Protein AF-A0AAE1JJN3-F1 (afdb_monomer)

InterPro domains:
  IPR023213 Chloramphenicol acetyltransferase-like domain superfamily [G3DSA:3.30.559.10] (1-101)
  IPR050317 Plant and Fungal Acyltransferase [PTHR31642] (1-99)

Mean predicted aligned error: 3.16 Å

Structure (mmCIF, N/CA/C/O backbone):
data_AF-A0AAE1JJN3-F1
#
_entry.id   AF-A0AAE1JJN3-F1
#
loop_
_atom_site.group_PDB
_atom_site.id
_atom_site.type_symbol
_atom_site.label_atom_id
_atom_site.label_alt_id
_atom_site.label_comp_id
_atom_site.label_asym_id
_atom_site.label_entity_id
_atom_site.label_seq_id
_atom_site.pdbx_PDB_ins_code
_atom_site.Cartn_x
_atom_site.Cartn_y
_atom_site.Cartn_z
_atom_site.occupancy
_atom_site.B_iso_or_equiv
_atom_site.auth_seq_id
_atom_site.auth_comp_id
_atom_site.auth_asym_id
_atom_site.auth_atom_id
_atom_site.pdbx_PDB_model_num
ATOM 1 N N . MET A 1 1 ? 5.453 14.047 9.059 1.00 87.19 1 MET A N 1
ATOM 2 C CA . MET A 1 1 ? 5.747 13.493 10.394 1.00 87.19 1 MET A CA 1
ATOM 3 C C . MET A 1 1 ? 7.184 13.828 10.701 1.00 87.19 1 MET A C 1
ATOM 5 O O . MET A 1 1 ? 8.033 13.583 9.850 1.00 87.19 1 MET A O 1
ATOM 9 N N . ASP A 1 2 ? 7.430 14.426 11.851 1.00 97.50 2 ASP A N 1
ATOM 10 C CA . ASP A 1 2 ? 8.769 14.719 12.353 1.00 97.50 2 ASP A CA 1
ATOM 11 C C . ASP A 1 2 ? 9.156 13.715 13.450 1.00 97.50 2 ASP A C 1
ATOM 13 O O . ASP A 1 2 ? 8.385 12.824 13.813 1.00 97.50 2 ASP A O 1
ATOM 17 N N . ASN A 1 3 ? 10.384 13.827 13.954 1.00 98.25 3 ASN A N 1
ATOM 18 C CA . ASN A 1 3 ? 10.888 12.936 14.996 1.00 98.25 3 ASN A CA 1
ATOM 19 C C . ASN A 1 3 ? 10.109 13.072 16.317 1.00 98.25 3 ASN A C 1
ATOM 21 O O . ASN A 1 3 ? 9.945 12.074 17.014 1.00 98.25 3 ASN A O 1
ATOM 25 N N . GLU A 1 4 ? 9.626 14.267 16.665 1.00 98.56 4 GLU A N 1
ATOM 26 C CA . GLU A 1 4 ? 8.870 14.487 17.905 1.00 98.56 4 GLU A CA 1
ATOM 27 C C . GLU A 1 4 ? 7.524 13.763 17.869 1.00 98.56 4 GLU A C 1
ATOM 29 O O . GLU A 1 4 ? 7.208 13.002 18.785 1.00 98.56 4 GLU A O 1
ATOM 34 N N . TYR A 1 5 ? 6.780 13.901 16.770 1.00 98.44 5 TYR A N 1
ATOM 35 C CA . TYR A 1 5 ? 5.515 13.203 16.572 1.00 98.44 5 TYR A CA 1
ATOM 36 C C . TYR A 1 5 ? 5.693 11.682 16.593 1.00 98.44 5 TYR A C 1
ATOM 38 O O . TYR A 1 5 ? 4.902 10.972 17.211 1.00 98.44 5 TYR A O 1
ATOM 46 N N . LEU A 1 6 ? 6.748 11.167 15.951 1.00 98.56 6 LEU A N 1
ATOM 47 C CA . LEU A 1 6 ? 7.030 9.730 15.947 1.00 98.56 6 LEU A CA 1
ATOM 48 C C . LEU A 1 6 ? 7.359 9.205 17.350 1.00 98.56 6 LEU A C 1
ATOM 50 O O . LEU A 1 6 ? 6.884 8.132 17.713 1.00 98.56 6 LEU A O 1
ATOM 54 N N . ARG A 1 7 ? 8.120 9.957 18.154 1.00 98.44 7 ARG A N 1
ATOM 55 C CA . ARG A 1 7 ? 8.417 9.584 19.548 1.00 98.44 7 ARG A CA 1
ATOM 56 C C . ARG A 1 7 ? 7.170 9.624 20.421 1.00 98.44 7 ARG A C 1
ATOM 58 O O . ARG A 1 7 ? 6.903 8.653 21.116 1.00 98.44 7 ARG A O 1
ATOM 65 N N . SER A 1 8 ? 6.355 10.668 20.291 1.00 98.44 8 SER A N 1
ATOM 66 C CA . SER A 1 8 ? 5.075 10.755 20.999 1.00 98.44 8 SER A CA 1
ATOM 67 C C . SER A 1 8 ? 4.122 9.614 20.624 1.00 98.44 8 SER A C 1
ATOM 69 O O . SER A 1 8 ? 3.420 9.097 21.490 1.00 98.44 8 SER A O 1
ATOM 71 N N . ALA A 1 9 ? 4.117 9.170 19.363 1.00 98.25 9 ALA A N 1
ATOM 72 C CA . ALA A 1 9 ? 3.330 8.013 18.945 1.00 98.25 9 ALA A CA 1
ATOM 73 C C . ALA A 1 9 ? 3.815 6.707 19.600 1.00 98.25 9 ALA A C 1
ATOM 75 O O . ALA A 1 9 ? 2.984 5.875 19.956 1.00 98.25 9 ALA A O 1
ATOM 76 N N . LEU A 1 10 ? 5.130 6.533 19.788 1.00 98.38 10 LEU A N 1
ATOM 77 C CA . LEU A 1 10 ? 5.679 5.397 20.538 1.00 98.38 10 LEU A CA 1
ATOM 78 C C . LEU A 1 10 ? 5.254 5.450 22.008 1.00 98.38 10 LEU A C 1
ATOM 80 O O . LEU A 1 10 ? 4.737 4.457 22.514 1.00 98.38 10 LEU A O 1
ATOM 84 N N . ASP A 1 11 ? 5.382 6.613 22.653 1.00 98.56 11 ASP A N 1
ATOM 85 C CA . ASP A 1 11 ? 4.949 6.807 24.043 1.00 98.56 11 ASP A CA 1
ATOM 86 C C . ASP A 1 11 ? 3.446 6.526 24.201 1.00 98.56 11 ASP A C 1
ATOM 88 O O . ASP A 1 11 ? 3.019 5.876 25.153 1.00 98.56 11 ASP A O 1
ATOM 92 N N . TYR A 1 12 ? 2.628 6.962 23.237 1.00 98.31 12 TYR A N 1
ATOM 93 C CA . TYR A 1 12 ? 1.197 6.670 23.225 1.00 98.31 12 TYR A CA 1
ATOM 94 C C . TYR A 1 12 ? 0.917 5.168 23.145 1.00 98.31 12 TYR A C 1
ATOM 96 O O . TYR A 1 12 ? 0.048 4.694 23.876 1.00 98.31 12 TYR A O 1
ATOM 104 N N . LEU A 1 13 ? 1.623 4.432 22.275 1.00 98.25 13 LEU A N 1
ATOM 105 C CA . LEU A 1 13 ? 1.453 2.984 22.121 1.00 98.25 13 LEU A CA 1
ATOM 106 C C . LEU A 1 13 ? 1.855 2.221 23.393 1.00 98.25 13 LEU A C 1
ATOM 108 O O . LEU A 1 13 ? 1.145 1.294 23.771 1.00 98.25 13 LEU A O 1
ATOM 112 N N . GLU A 1 14 ? 2.924 2.638 24.077 1.00 98.25 14 GLU A N 1
ATOM 113 C CA . GLU A 1 14 ? 3.393 2.021 25.331 1.00 98.25 14 GLU A CA 1
ATOM 114 C C . GLU A 1 14 ? 2.341 2.090 26.454 1.00 98.25 14 GLU A C 1
ATOM 116 O O . GLU A 1 14 ? 2.257 1.206 27.302 1.00 98.25 14 GLU A O 1
ATOM 121 N N . LEU A 1 15 ? 1.492 3.123 26.443 1.00 98.19 15 LEU A N 1
ATOM 122 C CA . LEU A 1 15 ? 0.434 3.317 27.440 1.00 98.19 15 LEU A CA 1
ATOM 123 C C . LEU A 1 15 ? -0.847 2.512 27.159 1.00 98.19 15 LEU A C 1
ATOM 125 O O 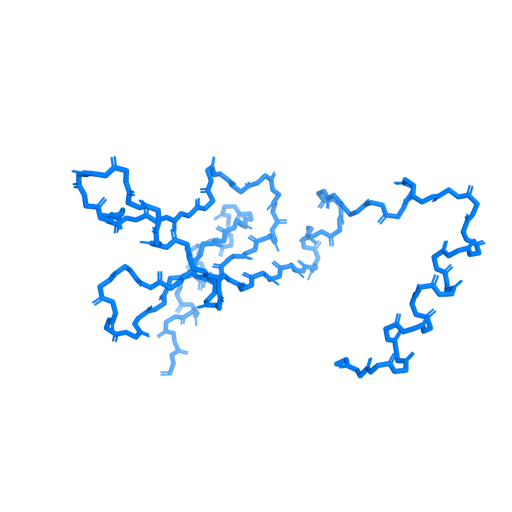. LEU A 1 15 ? -1.786 2.565 27.959 1.00 98.19 15 LEU A O 1
ATOM 129 N N . GLN A 1 16 ? -0.937 1.801 26.032 1.00 98.19 16 GLN A N 1
ATOM 130 C CA . GLN A 1 16 ? -2.166 1.104 25.644 1.00 98.19 16 GLN A CA 1
ATOM 131 C C . GLN A 1 16 ? -2.288 -0.247 26.362 1.00 98.19 16 GLN A C 1
ATOM 133 O O . GLN A 1 16 ? -1.340 -1.029 26.363 1.00 98.19 16 GLN A O 1
ATOM 138 N N . PRO A 1 17 ? -3.467 -0.583 26.920 1.00 97.50 17 PRO A N 1
ATOM 139 C CA . PRO A 1 17 ? -3.655 -1.839 27.647 1.00 97.50 17 PRO A CA 1
ATOM 140 C C . PRO A 1 17 ? -3.628 -3.077 26.733 1.00 97.50 17 PRO A C 1
ATOM 142 O O . PRO A 1 17 ? -3.328 -4.173 27.201 1.00 97.50 17 PRO A O 1
ATOM 145 N N . ASP A 1 18 ? -3.944 -2.915 25.442 1.00 97.38 18 ASP A N 1
ATOM 146 C CA . ASP A 1 18 ? -3.860 -3.965 24.424 1.00 97.38 18 ASP A CA 1
ATOM 147 C C . ASP A 1 18 ? -3.531 -3.372 23.044 1.00 97.38 18 ASP A C 1
ATOM 149 O O . ASP A 1 18 ? -4.353 -2.705 22.414 1.00 97.38 18 ASP A O 1
ATOM 153 N N . LEU A 1 19 ? -2.333 -3.66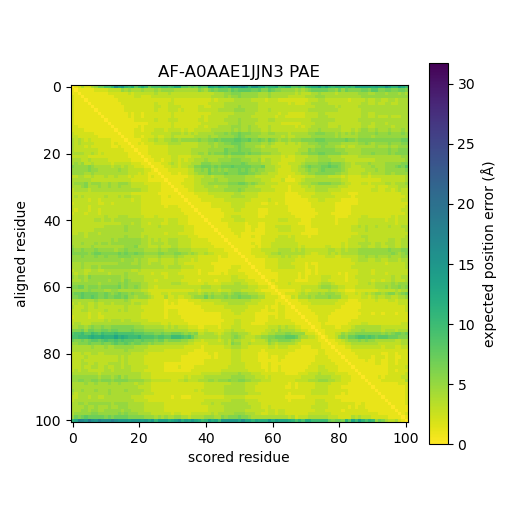7 22.536 1.00 96.88 19 LEU A N 1
ATOM 154 C CA . LEU A 1 19 ? -1.899 -3.240 21.204 1.00 96.88 19 LEU A CA 1
ATOM 155 C C . LEU A 1 19 ? -2.670 -3.932 20.070 1.00 96.88 19 LEU A C 1
ATOM 157 O O . LEU A 1 19 ? -2.779 -3.375 18.975 1.00 96.88 19 LEU A O 1
ATOM 161 N N . LYS A 1 20 ? -3.222 -5.132 20.296 1.00 96.12 20 LYS A N 1
ATOM 162 C CA . LYS A 1 20 ? -3.957 -5.868 19.253 1.00 96.12 20 LYS A CA 1
ATOM 163 C C . LYS A 1 20 ? -5.271 -5.183 18.899 1.00 96.12 20 LYS A C 1
ATOM 165 O O . LYS A 1 20 ? -5.674 -5.226 17.739 1.00 96.12 20 LYS A O 1
ATOM 170 N N . ALA A 1 21 ? -5.895 -4.503 19.859 1.00 94.69 21 ALA A N 1
ATOM 171 C CA . ALA A 1 21 ? -7.101 -3.711 19.634 1.00 94.69 21 ALA A CA 1
ATOM 172 C C . ALA A 1 21 ? -6.888 -2.538 18.652 1.00 94.69 21 ALA A C 1
ATOM 174 O O . ALA A 1 21 ? -7.852 -2.047 18.070 1.00 94.69 21 ALA A O 1
ATOM 175 N N . LEU A 1 22 ? -5.639 -2.109 18.431 1.00 95.50 22 LEU A N 1
ATOM 176 C CA . LEU A 1 22 ? -5.285 -1.009 17.522 1.00 95.50 22 LEU A CA 1
ATOM 177 C C . LEU A 1 22 ? -4.975 -1.477 16.095 1.00 95.50 22 LEU A C 1
ATOM 179 O O . LEU A 1 22 ? -4.723 -0.650 15.211 1.00 95.50 22 LEU A O 1
ATOM 183 N N . VAL A 1 23 ? -4.965 -2.793 15.853 1.00 94.81 23 VAL A N 1
ATOM 184 C CA . VAL A 1 23 ? -4.684 -3.352 14.530 1.00 94.81 23 VAL A CA 1
ATOM 185 C C . VAL A 1 23 ? -5.771 -2.917 13.556 1.00 94.81 23 VAL A C 1
ATOM 187 O O . VAL A 1 23 ? -6.956 -3.211 13.711 1.00 94.81 23 VAL A O 1
ATOM 190 N N . ARG A 1 24 ? -5.338 -2.230 12.501 1.00 93.31 24 ARG A N 1
ATOM 191 C CA . ARG A 1 24 ? -6.215 -1.788 11.421 1.00 93.31 24 ARG A CA 1
ATOM 192 C C . ARG A 1 24 ? -6.581 -2.971 10.535 1.00 93.31 24 ARG A C 1
ATOM 194 O O . ARG A 1 24 ? -5.726 -3.772 10.163 1.00 93.31 24 ARG A O 1
ATOM 201 N N . GLY A 1 25 ? -7.852 -3.053 10.165 1.00 92.94 25 GLY A N 1
ATOM 202 C CA . GLY A 1 25 ? -8.378 -4.105 9.297 1.00 92.94 25 GLY A CA 1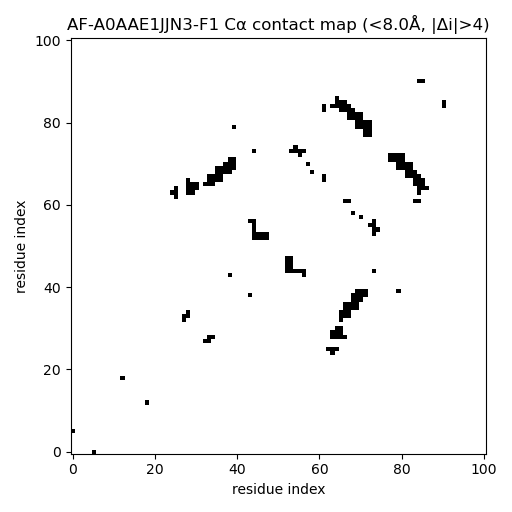
ATOM 203 C C . GLY A 1 25 ? -9.378 -3.547 8.296 1.00 92.94 25 GLY A C 1
ATOM 204 O O . GLY A 1 25 ? -9.414 -2.343 8.049 1.00 92.94 25 GLY A O 1
ATOM 205 N N . ALA A 1 26 ? -10.241 -4.412 7.761 1.00 91.06 26 ALA A N 1
ATOM 206 C CA . ALA A 1 26 ? -11.259 -4.017 6.785 1.00 91.06 26 ALA A CA 1
ATOM 207 C C . ALA A 1 26 ? -12.087 -2.798 7.232 1.00 91.06 26 ALA A C 1
ATOM 209 O O . ALA A 1 26 ? -12.365 -1.906 6.442 1.00 91.06 26 ALA A O 1
ATOM 210 N N . HIS A 1 27 ? -12.460 -2.742 8.513 1.00 93.56 27 HIS A N 1
ATOM 211 C CA . HIS A 1 27 ? -13.278 -1.667 9.077 1.00 93.56 27 HIS A CA 1
ATOM 212 C C . HIS A 1 27 ? -12.595 -0.290 9.047 1.00 93.56 27 HIS A C 1
ATOM 214 O O . HIS A 1 27 ? -13.281 0.724 9.077 1.00 93.56 27 HIS A O 1
ATOM 220 N N . THR A 1 28 ? -11.261 -0.238 8.993 1.00 96.62 28 THR A N 1
ATOM 221 C CA . THR A 1 28 ? -10.515 1.024 9.010 1.00 96.62 28 THR A CA 1
ATOM 222 C C . THR A 1 28 ? -10.533 1.721 7.653 1.00 96.62 28 THR A C 1
ATOM 224 O O . THR A 1 28 ? -10.540 2.947 7.603 1.00 96.62 28 THR A O 1
ATOM 227 N N . PHE A 1 29 ? -10.531 0.947 6.566 1.00 96.25 29 PHE A N 1
ATOM 228 C CA . PHE A 1 29 ? -10.333 1.456 5.206 1.00 96.25 29 PHE A CA 1
ATOM 229 C C . PHE A 1 29 ? -11.607 1.492 4.368 1.00 96.25 29 PHE A C 1
ATOM 231 O O . PHE A 1 29 ? -11.599 2.095 3.307 1.00 96.25 29 PHE A O 1
ATOM 238 N N . LYS A 1 30 ? -12.702 0.877 4.824 1.00 94.06 30 LYS A N 1
ATOM 239 C CA . LYS A 1 30 ? -13.997 0.986 4.142 1.00 94.06 30 LYS A CA 1
ATOM 240 C C . LYS A 1 30 ? -14.442 2.443 4.015 1.00 94.06 30 LYS A C 1
ATOM 242 O O . LYS A 1 30 ? -14.139 3.272 4.877 1.00 94.06 30 LYS A O 1
ATOM 247 N N . CYS A 1 31 ? -15.229 2.709 2.972 1.00 95.00 31 CYS A N 1
ATOM 248 C CA . CYS A 1 31 ? -15.865 4.002 2.738 1.00 95.00 31 CYS A CA 1
ATOM 249 C C . CYS A 1 31 ? -16.500 4.555 4.036 1.00 95.00 31 CYS A C 1
ATOM 251 O O . CYS A 1 31 ? -17.210 3.813 4.724 1.00 95.00 31 CYS A O 1
ATOM 253 N N . PRO A 1 32 ? -16.250 5.830 4.395 1.00 96.44 32 PRO A N 1
ATOM 254 C CA . PRO A 1 32 ? -15.615 6.877 3.581 1.00 96.44 32 PRO A CA 1
ATOM 255 C C . PRO A 1 32 ? -14.085 6.985 3.719 1.00 96.44 32 PRO A C 1
ATOM 257 O O . PRO A 1 32 ? -13.494 7.907 3.162 1.00 96.44 32 PRO A O 1
ATOM 260 N N . ASN A 1 33 ? -13.436 6.088 4.465 1.00 97.94 33 ASN A N 1
ATOM 261 C CA . ASN A 1 33 ? -11.991 6.143 4.690 1.00 97.94 33 ASN A CA 1
ATOM 262 C C . ASN A 1 33 ? -11.203 5.550 3.507 1.00 97.94 33 ASN A C 1
ATOM 264 O O . ASN A 1 33 ? -11.758 4.853 2.662 1.00 97.94 33 ASN A O 1
ATOM 268 N N . LEU A 1 34 ? -9.894 5.828 3.455 1.00 97.31 34 LEU A N 1
ATOM 269 C CA . LEU A 1 34 ? -8.969 5.277 2.460 1.00 97.31 34 LEU A CA 1
ATOM 270 C C . LEU A 1 34 ? -7.570 5.098 3.072 1.00 97.31 34 LEU A C 1
ATOM 272 O O . LEU A 1 34 ? -7.139 5.897 3.905 1.00 97.31 34 LEU A O 1
ATOM 276 N N . GLY A 1 35 ? -6.844 4.065 2.648 1.00 97.12 35 GLY A N 1
ATOM 277 C CA . GLY A 1 35 ? -5.439 3.842 2.980 1.00 97.12 35 GLY A CA 1
ATOM 278 C C . GLY A 1 35 ? -4.581 3.779 1.721 1.00 97.12 35 GLY A C 1
ATOM 279 O O . GLY A 1 35 ? -4.852 2.979 0.832 1.00 97.12 35 GLY A O 1
ATOM 280 N N . ILE A 1 36 ? -3.524 4.591 1.666 1.00 98.00 36 ILE A N 1
ATOM 281 C CA . ILE A 1 36 ? -2.587 4.639 0.537 1.00 98.00 36 ILE A CA 1
ATOM 282 C C . ILE A 1 36 ? -1.199 4.241 1.028 1.00 98.00 36 ILE A C 1
ATOM 284 O O . ILE A 1 36 ? -0.675 4.839 1.969 1.00 98.00 36 ILE A O 1
ATOM 288 N N . THR A 1 37 ? -0.585 3.260 0.369 1.00 97.69 37 THR A N 1
ATOM 289 C CA . THR A 1 37 ? 0.806 2.862 0.622 1.00 97.69 37 THR A CA 1
ATOM 290 C C . THR A 1 37 ? 1.641 3.043 -0.640 1.00 97.69 37 THR A C 1
ATOM 292 O O . THR A 1 37 ? 1.289 2.554 -1.708 1.00 97.69 37 THR A O 1
ATOM 295 N N . SER A 1 38 ? 2.770 3.742 -0.536 1.00 98.00 38 SER A N 1
ATOM 296 C CA . SER A 1 38 ? 3.687 3.923 -1.665 1.00 98.00 38 SER A CA 1
ATOM 297 C C . SER A 1 38 ? 4.837 2.924 -1.597 1.00 98.00 38 SER A C 1
ATOM 299 O O . SER A 1 38 ? 5.551 2.866 -0.595 1.00 98.00 38 SER A O 1
ATOM 301 N N . TRP A 1 39 ? 5.035 2.165 -2.674 1.00 98.25 39 TRP A N 1
ATOM 302 C CA . TRP A 1 39 ? 6.189 1.281 -2.873 1.00 98.25 39 TRP A CA 1
ATOM 303 C C . TRP A 1 39 ? 7.251 1.904 -3.784 1.00 98.25 39 TRP A C 1
ATOM 305 O O . TRP A 1 39 ? 8.255 1.269 -4.079 1.00 98.25 39 TRP A O 1
ATOM 315 N N . VAL A 1 40 ? 7.076 3.164 -4.194 1.00 97.88 40 VAL A N 1
ATOM 316 C CA . VAL A 1 40 ? 7.956 3.858 -5.156 1.00 97.88 40 VAL A CA 1
ATOM 317 C C . VAL A 1 40 ? 9.416 3.904 -4.705 1.00 97.88 40 VAL A C 1
ATOM 319 O O . VAL A 1 40 ? 10.318 3.851 -5.530 1.00 97.88 40 VAL A O 1
ATOM 322 N N . ARG A 1 41 ? 9.657 3.990 -3.392 1.00 96.94 41 ARG A N 1
ATOM 323 C CA . ARG A 1 41 ? 11.011 4.033 -2.811 1.00 96.94 41 ARG A CA 1
ATOM 324 C C . ARG A 1 41 ? 11.516 2.676 -2.320 1.00 96.94 41 ARG A C 1
ATOM 326 O O . ARG A 1 41 ? 12.585 2.617 -1.721 1.00 96.94 41 ARG A O 1
ATOM 333 N N . LEU A 1 42 ? 10.750 1.608 -2.527 1.00 97.69 42 LEU A N 1
ATOM 334 C CA . LEU A 1 42 ? 11.177 0.256 -2.195 1.00 97.69 42 LEU A CA 1
ATOM 335 C C . LEU A 1 42 ? 11.880 -0.366 -3.414 1.00 97.69 42 LEU A C 1
ATOM 337 O O . LEU A 1 42 ? 11.393 -0.202 -4.534 1.00 97.69 42 LEU A O 1
ATOM 341 N N . PRO A 1 43 ? 12.979 -1.117 -3.224 1.00 96.56 43 PRO A N 1
ATOM 342 C CA . PRO A 1 43 ? 13.711 -1.786 -4.304 1.00 96.56 43 PRO A CA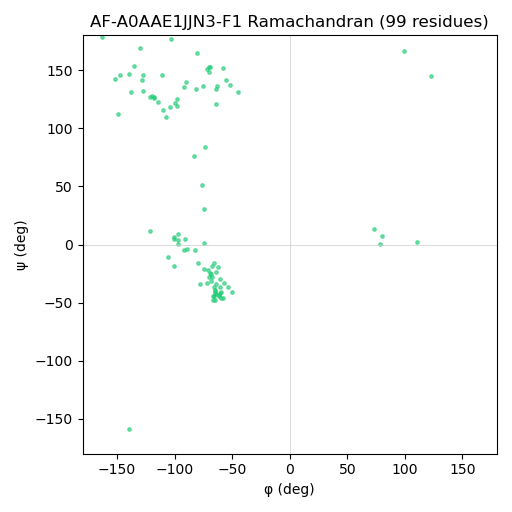 1
ATOM 343 C C . PRO A 1 43 ? 12.981 -3.052 -4.796 1.00 96.56 43 PRO A C 1
ATOM 345 O O . PRO A 1 43 ? 13.540 -4.145 -4.847 1.00 96.56 43 PRO A O 1
ATOM 348 N N . ILE A 1 44 ? 11.692 -2.937 -5.130 1.00 97.50 44 ILE A N 1
ATOM 349 C CA . ILE A 1 44 ? 10.821 -4.094 -5.395 1.00 97.50 44 ILE A CA 1
ATOM 350 C C . ILE A 1 44 ? 11.194 -4.875 -6.664 1.00 97.50 44 ILE A C 1
ATOM 352 O O . ILE A 1 44 ? 10.799 -6.027 -6.809 1.00 97.50 44 ILE A O 1
ATOM 356 N N . HIS A 1 45 ? 11.967 -4.265 -7.565 1.00 97.81 45 HIS A N 1
ATOM 357 C CA . HIS A 1 45 ? 12.439 -4.887 -8.804 1.00 97.81 45 HIS A CA 1
ATOM 358 C C . HIS A 1 45 ? 13.891 -5.383 -8.726 1.00 97.81 45 HIS A C 1
ATOM 360 O O . HIS A 1 45 ? 14.444 -5.793 -9.743 1.00 97.81 45 HIS A O 1
ATOM 366 N N . ASP A 1 46 ? 14.538 -5.348 -7.559 1.00 97.38 46 ASP A N 1
ATOM 367 C CA . ASP A 1 46 ? 15.962 -5.711 -7.432 1.00 97.38 46 ASP A CA 1
ATOM 368 C C . ASP A 1 46 ? 16.185 -7.207 -7.164 1.00 97.38 46 ASP A C 1
ATOM 370 O O . ASP A 1 46 ? 17.321 -7.673 -7.128 1.00 97.38 46 ASP A O 1
ATOM 374 N N . ALA A 1 47 ? 15.107 -7.978 -7.004 1.00 97.88 47 ALA A N 1
ATOM 375 C CA . ALA A 1 47 ? 15.166 -9.417 -6.783 1.00 97.88 47 ALA A CA 1
ATOM 376 C C . ALA A 1 47 ? 15.538 -10.178 -8.072 1.00 97.88 47 ALA A C 1
ATOM 378 O O . ALA A 1 47 ? 14.666 -10.666 -8.787 1.00 97.88 47 ALA A O 1
ATOM 379 N N . ASP A 1 48 ? 16.836 -10.284 -8.357 1.00 98.00 48 ASP A N 1
ATOM 380 C CA . ASP A 1 48 ? 17.388 -11.123 -9.425 1.00 98.00 48 ASP A CA 1
ATOM 381 C C . ASP A 1 48 ? 18.014 -12.395 -8.834 1.00 98.00 48 ASP A C 1
ATOM 383 O O . ASP A 1 48 ? 18.961 -12.342 -8.050 1.00 98.00 48 ASP A O 1
ATOM 387 N N . PHE A 1 49 ? 17.473 -13.550 -9.218 1.00 98.00 49 PHE A N 1
ATOM 388 C CA . PHE A 1 49 ? 17.931 -14.867 -8.760 1.00 98.00 49 PHE A CA 1
ATOM 389 C C . PHE A 1 49 ? 18.897 -15.554 -9.746 1.00 98.00 49 PHE A C 1
ATOM 391 O O . PHE A 1 49 ? 19.211 -16.729 -9.569 1.00 98.00 49 PHE A O 1
ATOM 398 N N . GLY A 1 50 ? 19.359 -14.846 -10.783 1.00 98.38 50 GLY A N 1
ATOM 399 C CA . GLY A 1 50 ? 20.229 -15.366 -11.847 1.00 98.38 50 GLY A CA 1
ATOM 400 C C . GLY A 1 50 ? 19.551 -15.483 -13.217 1.00 98.38 50 GLY A C 1
ATOM 401 O O . GLY A 1 50 ? 20.185 -15.935 -14.169 1.00 98.38 50 GLY A O 1
ATOM 402 N N . TRP A 1 51 ? 18.285 -15.068 -13.330 1.00 98.06 51 TRP A N 1
ATOM 403 C CA . TRP A 1 51 ? 17.497 -15.102 -14.574 1.00 98.06 51 TRP A CA 1
ATOM 404 C C . TRP A 1 51 ? 16.985 -13.720 -15.001 1.00 98.06 51 TRP A C 1
ATOM 406 O O . TRP A 1 51 ? 16.155 -13.624 -15.905 1.00 98.06 51 TRP A O 1
ATOM 416 N N . GLY A 1 52 ? 17.489 -12.657 -14.374 1.00 97.31 52 GLY A N 1
ATOM 417 C CA . GLY A 1 52 ? 17.061 -11.289 -14.616 1.00 97.31 52 GLY A CA 1
ATOM 418 C C . GLY A 1 52 ? 16.065 -10.788 -13.572 1.00 97.31 52 GLY A C 1
ATOM 419 O O . GLY A 1 52 ? 15.497 -11.538 -12.775 1.00 97.31 52 GLY A O 1
ATOM 420 N N . ARG A 1 53 ? 15.859 -9.472 -13.594 1.00 97.44 53 ARG A N 1
ATOM 421 C CA . ARG A 1 53 ? 14.931 -8.754 -12.713 1.00 97.44 53 ARG A CA 1
ATOM 422 C C . ARG A 1 53 ? 13.469 -9.062 -13.069 1.00 97.44 53 ARG A C 1
ATOM 424 O O . ARG A 1 53 ? 13.167 -9.325 -14.236 1.00 97.44 53 ARG A O 1
ATOM 431 N N . PRO A 1 54 ? 12.535 -8.979 -12.106 1.00 97.31 54 PRO A N 1
ATOM 432 C CA . PRO A 1 54 ? 11.119 -9.176 -12.378 1.00 97.31 54 PRO A CA 1
ATOM 433 C C . PRO A 1 54 ? 10.580 -8.111 -13.340 1.00 97.31 54 PRO A C 1
ATOM 435 O O . PRO A 1 54 ? 10.811 -6.915 -13.165 1.00 97.31 54 PRO A O 1
ATOM 438 N N . ILE A 1 55 ? 9.782 -8.549 -14.316 1.00 96.88 55 ILE A N 1
ATOM 439 C CA . ILE A 1 55 ? 9.060 -7.649 -15.230 1.00 96.88 55 ILE A CA 1
ATOM 440 C C . ILE A 1 55 ? 7.909 -6.905 -14.534 1.00 96.88 55 ILE A C 1
ATOM 442 O O . ILE A 1 55 ? 7.487 -5.851 -15.003 1.00 96.88 55 ILE A O 1
ATOM 446 N N . PHE A 1 56 ? 7.411 -7.440 -13.415 1.00 96.75 56 PHE A N 1
ATOM 447 C CA . PHE A 1 56 ? 6.368 -6.848 -12.583 1.00 96.75 56 PHE A CA 1
ATOM 448 C C . PHE A 1 56 ? 6.528 -7.301 -11.128 1.00 96.75 56 PHE A C 1
ATOM 450 O O . PHE A 1 56 ? 6.822 -8.469 -10.866 1.00 96.75 56 PHE A O 1
ATOM 457 N N . MET A 1 57 ? 6.271 -6.392 -10.189 1.00 97.69 57 MET A N 1
ATOM 458 C CA . MET A 1 57 ? 6.110 -6.684 -8.767 1.00 97.69 57 MET A CA 1
ATOM 459 C C . MET A 1 57 ? 4.931 -5.864 -8.234 1.00 97.69 57 MET A C 1
ATOM 461 O O . MET A 1 57 ? 4.832 -4.665 -8.486 1.00 97.69 57 MET A O 1
ATOM 465 N N . GLY A 1 58 ? 4.020 -6.510 -7.507 1.00 96.94 58 GLY A N 1
ATOM 466 C CA . GLY A 1 58 ? 2.822 -5.871 -6.976 1.00 96.94 58 GLY A CA 1
ATOM 467 C C . GLY A 1 58 ? 2.162 -6.688 -5.863 1.00 96.94 58 GLY A C 1
ATOM 468 O O . GLY A 1 58 ? 2.637 -7.775 -5.523 1.00 96.94 58 GLY A O 1
ATOM 469 N N . PRO A 1 59 ? 1.068 -6.181 -5.270 1.00 96.75 59 PRO A N 1
ATOM 470 C CA . PRO A 1 59 ? 0.314 -6.920 -4.265 1.00 96.75 59 PRO A CA 1
ATOM 471 C C . PRO A 1 59 ? -0.301 -8.190 -4.874 1.00 96.75 59 PRO A C 1
ATOM 473 O O . PRO A 1 59 ? -0.940 -8.133 -5.922 1.00 96.75 59 PRO A O 1
ATOM 476 N N . GLY A 1 60 ? -0.184 -9.330 -4.187 1.00 96.38 60 GLY A N 1
ATOM 477 C CA . GLY A 1 60 ? -0.788 -10.618 -4.580 1.00 96.38 60 GLY A CA 1
ATOM 478 C C . GLY A 1 60 ? -2.307 -10.705 -4.360 1.00 96.38 60 GLY A C 1
ATOM 479 O O . GLY A 1 60 ? -2.824 -11.774 -4.048 1.00 96.38 60 GLY A O 1
ATOM 480 N N . GLY A 1 61 ? -3.006 -9.573 -4.455 1.00 95.69 61 GLY A N 1
ATOM 481 C CA . GLY A 1 61 ? -4.400 -9.377 -4.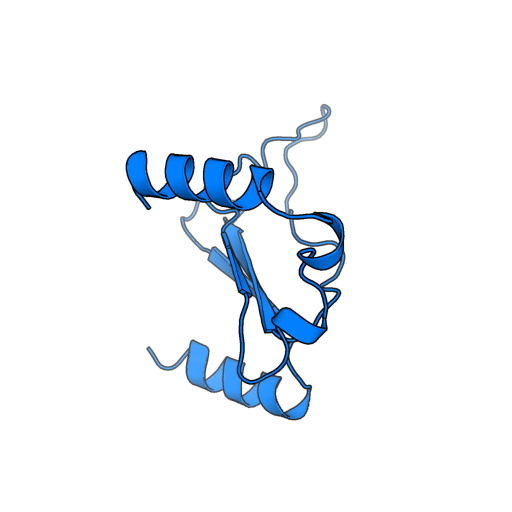055 1.00 95.69 61 GLY A CA 1
ATOM 482 C C . GLY A 1 61 ? -4.546 -8.256 -3.020 1.00 95.69 61 GLY A C 1
ATOM 483 O O . GLY A 1 61 ? -3.680 -8.061 -2.168 1.00 95.69 61 GLY A O 1
ATOM 484 N N . ILE A 1 62 ? -5.649 -7.505 -3.092 1.00 95.81 62 ILE A N 1
ATOM 485 C CA . ILE A 1 62 ? -5.966 -6.430 -2.141 1.00 95.81 62 ILE A CA 1
ATOM 486 C C . ILE A 1 62 ? -7.114 -6.903 -1.247 1.00 95.81 62 ILE A C 1
ATOM 488 O O . ILE A 1 62 ? -8.246 -7.045 -1.701 1.00 95.81 62 ILE A O 1
ATOM 492 N N . ALA A 1 63 ? -6.807 -7.166 0.025 1.00 92.75 63 ALA A N 1
ATOM 493 C CA . ALA A 1 63 ? -7.723 -7.837 0.950 1.00 92.75 63 ALA A CA 1
ATOM 494 C C . ALA A 1 63 ? -8.943 -6.995 1.361 1.00 92.75 63 ALA A C 1
ATOM 496 O O . ALA A 1 63 ? -9.984 -7.553 1.704 1.00 92.75 63 ALA A O 1
ATOM 497 N N . TYR A 1 64 ? -8.819 -5.665 1.361 1.00 93.81 64 TYR A N 1
ATOM 498 C CA . TYR A 1 64 ? -9.845 -4.762 1.876 1.00 93.81 64 TYR A CA 1
ATOM 499 C C . TYR A 1 64 ? -10.194 -3.680 0.860 1.00 93.81 64 TYR A C 1
ATOM 501 O O . TYR A 1 64 ? -9.316 -3.136 0.192 1.00 93.81 64 TYR A O 1
ATOM 509 N N . GLU A 1 65 ? -11.481 -3.344 0.797 1.00 96.94 65 GLU A N 1
ATOM 510 C CA . GLU A 1 65 ? -11.949 -2.115 0.161 1.00 96.94 65 GLU A CA 1
ATOM 511 C C . GLU A 1 65 ? -11.239 -0.898 0.777 1.00 96.94 65 GLU A C 1
ATOM 513 O O . GLU A 1 65 ? -11.008 -0.850 1.987 1.00 96.94 65 GL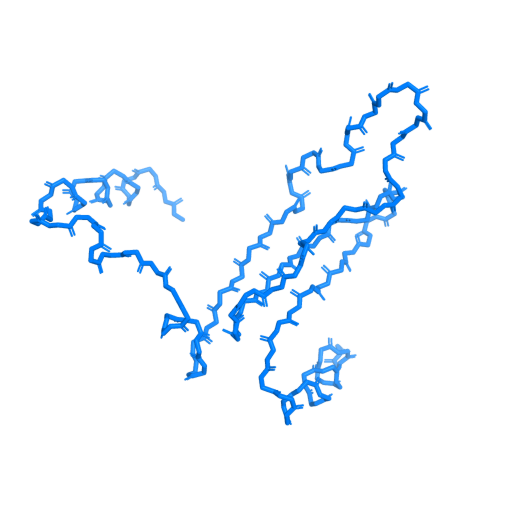U A O 1
ATOM 518 N N . GLY A 1 66 ? -10.904 0.071 -0.070 1.00 97.38 66 GLY A N 1
ATOM 519 C CA . GLY A 1 66 ? -10.294 1.343 0.287 1.00 97.38 66 GLY A CA 1
ATOM 520 C C . GLY A 1 66 ? -8.788 1.286 0.532 1.00 97.38 66 GLY A C 1
ATOM 521 O O . GLY A 1 66 ? -8.199 2.285 0.937 1.00 97.38 66 GLY A O 1
ATOM 522 N N . LEU A 1 67 ? -8.135 0.150 0.270 1.00 97.50 67 LEU A N 1
ATOM 523 C CA . LEU A 1 67 ? -6.676 0.074 0.211 1.00 97.50 67 LEU A CA 1
ATOM 524 C C . LEU A 1 67 ? -6.161 0.301 -1.210 1.00 97.50 67 LEU A C 1
ATOM 526 O O . LEU A 1 67 ? -6.667 -0.293 -2.168 1.00 97.50 67 LEU A O 1
ATOM 530 N N . SER A 1 68 ? -5.113 1.116 -1.326 1.00 98.00 68 SER A N 1
ATOM 531 C CA . SER A 1 68 ? -4.400 1.355 -2.575 1.00 98.00 68 SER A CA 1
ATOM 532 C C . SER A 1 68 ? -2.878 1.327 -2.424 1.00 98.00 68 SER A C 1
ATOM 534 O O . SER A 1 68 ? -2.310 1.611 -1.362 1.00 98.00 68 SER A O 1
ATOM 536 N N . PHE A 1 69 ? -2.219 0.988 -3.529 1.00 98.50 69 PHE A N 1
ATOM 537 C CA . PHE A 1 69 ? -0.773 0.899 -3.661 1.00 98.50 69 PHE A CA 1
ATOM 538 C C . PHE A 1 69 ? -0.300 1.720 -4.854 1.00 98.50 69 PHE A C 1
ATOM 540 O O . PHE A 1 69 ? -0.837 1.577 -5.953 1.00 98.50 69 PHE A O 1
ATOM 547 N N . ILE A 1 70 ? 0.731 2.539 -4.642 1.00 98.50 70 ILE A N 1
ATOM 548 C CA . ILE A 1 70 ? 1.465 3.214 -5.720 1.00 98.50 70 ILE A CA 1
ATOM 549 C C . ILE A 1 70 ? 2.719 2.393 -6.013 1.00 98.50 70 ILE A C 1
ATOM 551 O O . ILE A 1 70 ? 3.562 2.218 -5.127 1.00 98.50 70 ILE A O 1
ATOM 555 N N . ILE A 1 71 ? 2.833 1.899 -7.241 1.00 98.38 71 ILE A N 1
ATOM 556 C CA . ILE A 1 71 ? 3.831 0.909 -7.653 1.00 98.38 71 ILE A CA 1
ATOM 557 C C . ILE A 1 71 ? 4.730 1.534 -8.734 1.00 98.38 71 ILE A C 1
ATOM 559 O O . ILE A 1 71 ? 4.195 2.047 -9.719 1.00 98.38 71 ILE A O 1
ATOM 563 N N . PRO A 1 72 ? 6.067 1.532 -8.567 1.00 97.81 72 PRO A N 1
ATOM 564 C CA . PRO A 1 72 ? 6.986 2.003 -9.599 1.00 97.81 72 PRO A CA 1
ATOM 565 C C . PRO A 1 72 ? 7.010 1.050 -10.797 1.00 97.81 72 PRO A C 1
ATOM 567 O O . PRO A 1 72 ? 6.786 -0.145 -10.638 1.00 97.81 72 PRO A O 1
ATOM 570 N N . SER A 1 73 ? 7.322 1.555 -11.987 1.00 96.81 73 SER A N 1
ATOM 571 C CA . SER A 1 73 ? 7.583 0.703 -13.149 1.00 96.81 73 SER A CA 1
ATOM 572 C C . SER A 1 73 ? 8.896 -0.078 -13.024 1.00 96.81 73 SER A C 1
ATOM 574 O O . SER A 1 73 ? 9.872 0.401 -12.441 1.00 96.81 73 SER A O 1
ATOM 576 N N . SER A 1 74 ? 8.936 -1.275 -13.613 1.00 95.38 74 SER A N 1
ATOM 577 C CA . SER A 1 74 ? 10.149 -2.093 -13.740 1.00 95.38 74 SER A CA 1
ATOM 578 C C . SER A 1 74 ? 11.116 -1.568 -14.813 1.00 95.38 74 SER A C 1
ATOM 580 O O . SER A 1 74 ? 12.311 -1.859 -14.749 1.00 95.38 74 SER A O 1
ATOM 582 N N . SER A 1 75 ? 10.631 -0.768 -15.771 1.00 93.38 75 SER A N 1
ATOM 583 C CA . SER A 1 75 ? 11.411 -0.257 -16.912 1.00 93.38 75 SER A CA 1
ATOM 584 C C . SER A 1 75 ? 12.298 0.949 -16.577 1.00 93.38 75 SER A C 1
ATOM 586 O O . SER A 1 75 ? 13.187 1.287 -17.356 1.00 93.38 75 SER A O 1
ATOM 588 N N . GLY A 1 76 ? 12.068 1.615 -15.440 1.00 86.81 76 GLY A N 1
ATOM 589 C CA . GLY A 1 76 ? 12.774 2.849 -15.079 1.00 86.81 76 GLY A CA 1
ATOM 590 C C . GLY A 1 76 ? 12.345 4.088 -15.877 1.00 86.81 76 GLY A C 1
ATOM 591 O O . GLY A 1 76 ? 13.017 5.111 -15.804 1.00 86.81 76 GLY A O 1
ATOM 592 N N . ASP A 1 77 ? 11.225 4.031 -16.602 1.00 95.31 77 ASP A N 1
ATOM 593 C CA . ASP A 1 77 ? 10.672 5.147 -17.393 1.00 95.31 77 ASP A CA 1
ATOM 594 C C . ASP A 1 77 ? 9.998 6.257 -16.561 1.00 95.31 77 ASP A C 1
ATOM 596 O O . ASP A 1 77 ? 9.476 7.226 -17.109 1.00 95.31 77 ASP A O 1
ATOM 600 N N . GLY A 1 78 ? 9.999 6.124 -15.233 1.00 94.88 78 GLY A N 1
ATOM 601 C CA . GLY A 1 78 ? 9.348 7.054 -14.311 1.00 94.88 78 GLY A CA 1
ATOM 602 C C . GLY A 1 78 ? 7.831 6.881 -14.202 1.00 94.88 78 GLY A C 1
ATOM 603 O O . GLY A 1 78 ? 7.204 7.604 -13.425 1.00 94.88 78 GLY A O 1
ATOM 604 N N . SER A 1 79 ? 7.230 5.928 -14.921 1.00 97.06 79 SER A N 1
ATOM 605 C CA . SER A 1 79 ? 5.8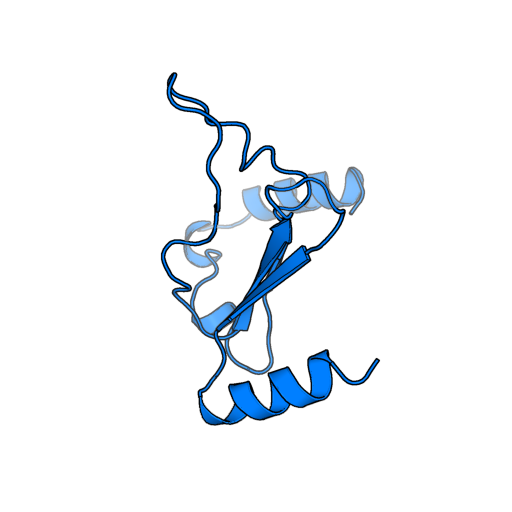02 5.644 -14.802 1.00 97.06 79 SER A CA 1
ATOM 606 C C . SER A 1 79 ? 5.467 4.958 -13.476 1.00 97.06 79 SER A C 1
ATOM 608 O O . SER A 1 79 ? 6.279 4.251 -12.867 1.00 97.06 79 SER A O 1
ATOM 610 N N . LEU A 1 80 ? 4.237 5.201 -13.023 1.00 97.56 80 LEU A N 1
ATOM 611 C CA . LEU A 1 80 ? 3.673 4.653 -11.799 1.00 97.56 80 LEU A CA 1
ATOM 612 C C . LEU A 1 80 ? 2.335 3.990 -12.114 1.00 97.56 80 LEU A C 1
ATOM 614 O O . LEU A 1 80 ? 1.568 4.472 -12.946 1.00 97.56 80 LEU A O 1
ATOM 618 N N . SER A 1 81 ? 2.036 2.911 -11.402 1.00 97.81 81 SER A N 1
ATOM 619 C CA . SER A 1 81 ? 0.727 2.258 -11.419 1.00 97.81 81 SER A CA 1
ATOM 620 C C . SER A 1 81 ? 0.020 2.445 -10.081 1.00 97.81 81 SER A C 1
ATOM 622 O O . SER A 1 81 ? 0.662 2.433 -9.028 1.00 97.81 81 SER A O 1
ATOM 624 N N . VAL A 1 82 ? -1.307 2.575 -10.116 1.00 98.25 82 VAL A N 1
ATOM 625 C CA . VAL A 1 82 ? -2.158 2.558 -8.921 1.00 98.25 82 VAL A CA 1
ATOM 626 C C . VAL A 1 82 ? -2.975 1.273 -8.916 1.00 98.25 82 VAL A C 1
ATOM 628 O O . VAL A 1 82 ? -3.820 1.064 -9.782 1.00 98.25 82 VAL A O 1
ATOM 631 N N . ALA A 1 83 ? -2.733 0.419 -7.924 1.00 98.25 83 ALA A N 1
ATOM 632 C CA . ALA A 1 83 ? -3.574 -0.741 -7.646 1.00 98.25 83 ALA A CA 1
ATOM 633 C C . ALA A 1 83 ? -4.506 -0.398 -6.480 1.00 98.25 83 ALA A C 1
ATOM 635 O O . ALA A 1 83 ? -4.026 -0.048 -5.405 1.00 98.25 83 ALA A O 1
ATOM 636 N N . ILE A 1 84 ? -5.822 -0.477 -6.675 1.00 98.38 84 ILE A N 1
ATOM 637 C CA . ILE A 1 84 ? -6.826 -0.093 -5.673 1.00 98.38 84 ILE A CA 1
ATOM 638 C C . ILE A 1 84 ? -7.988 -1.088 -5.656 1.00 98.38 84 ILE A C 1
ATOM 640 O O . ILE A 1 84 ? -8.350 -1.644 -6.691 1.00 98.38 84 ILE A O 1
ATOM 644 N N . SER A 1 85 ? -8.574 -1.304 -4.478 1.00 98.12 85 SER A N 1
ATOM 645 C CA . SER A 1 85 ? -9.823 -2.053 -4.312 1.00 98.12 85 SER A CA 1
ATOM 646 C C . SER A 1 85 ? -10.919 -1.120 -3.811 1.00 98.12 85 SER A C 1
ATOM 648 O O . SER A 1 85 ? -10.758 -0.506 -2.760 1.00 98.12 85 SER A O 1
ATOM 650 N N . LEU A 1 86 ? -12.031 -1.010 -4.539 1.00 98.25 86 LEU A N 1
ATOM 651 C CA . LEU A 1 86 ? -13.228 -0.266 -4.129 1.00 98.25 86 LEU A CA 1
ATOM 652 C C . LEU A 1 86 ? -14.467 -1.143 -4.311 1.00 98.25 86 LEU A C 1
ATOM 654 O O . LEU A 1 86 ? -14.424 -2.180 -4.976 1.00 98.25 86 LEU A O 1
ATOM 658 N N . HIS A 1 87 ? -15.601 -0.685 -3.777 1.00 97.12 87 HIS A N 1
ATOM 659 C CA . HIS A 1 87 ? -16.892 -1.260 -4.131 1.00 97.12 87 HIS A CA 1
ATOM 660 C C . HIS A 1 87 ? -17.060 -1.285 -5.670 1.00 97.12 87 HIS A C 1
ATOM 662 O O . HIS A 1 87 ? -16.740 -0.285 -6.322 1.00 97.12 87 HIS A O 1
ATOM 668 N N . PRO A 1 88 ? -17.586 -2.370 -6.277 1.00 96.81 88 PRO A N 1
ATOM 669 C CA . PRO A 1 88 ? -17.683 -2.494 -7.736 1.00 96.81 88 PRO A CA 1
ATOM 670 C C . PRO A 1 88 ? -18.389 -1.315 -8.417 1.00 96.81 88 PRO A C 1
ATOM 672 O O . PRO A 1 88 ? -17.960 -0.866 -9.477 1.00 96.81 88 PRO A O 1
ATOM 675 N N . GLY A 1 89 ? -19.419 -0.757 -7.769 1.00 97.75 89 GLY A N 1
ATOM 676 C CA . GLY A 1 89 ? -20.141 0.423 -8.261 1.00 97.75 89 GLY A CA 1
ATOM 677 C C . GLY A 1 89 ? -19.313 1.715 -8.311 1.00 97.75 89 GLY A C 1
ATOM 678 O O . GLY A 1 89 ? -19.712 2.657 -8.985 1.00 97.75 89 GLY A O 1
ATOM 679 N N . HIS A 1 90 ? -18.165 1.771 -7.631 1.00 98.31 90 HIS A N 1
ATOM 680 C CA . HIS A 1 90 ? -17.282 2.941 -7.606 1.00 98.31 90 HIS A CA 1
ATOM 681 C C . HIS A 1 90 ? -16.087 2.802 -8.554 1.00 98.31 90 HIS A C 1
ATOM 683 O O . HIS A 1 90 ? -15.482 3.812 -8.900 1.00 98.31 90 HIS A O 1
ATOM 689 N N . MET A 1 91 ? -15.735 1.587 -8.998 1.00 98.19 91 MET A N 1
ATOM 690 C CA . MET A 1 91 ? -14.487 1.390 -9.743 1.00 98.19 91 MET A CA 1
ATOM 691 C C . MET A 1 91 ? -14.464 2.101 -11.093 1.00 98.19 91 MET A C 1
ATOM 693 O O . MET A 1 91 ? -13.454 2.709 -11.443 1.00 98.19 91 MET A O 1
ATOM 697 N N . LYS A 1 92 ? -15.570 2.059 -11.844 1.00 98.44 92 LYS A N 1
ATOM 698 C CA . LYS A 1 92 ? -15.629 2.733 -13.145 1.00 98.44 92 LYS A CA 1
ATOM 699 C C . LYS A 1 92 ? -15.540 4.253 -12.990 1.00 98.44 92 LYS A C 1
ATOM 701 O O . LYS A 1 92 ? -14.744 4.886 -13.670 1.00 98.44 92 LYS A O 1
ATOM 706 N N . VAL A 1 93 ? -16.278 4.803 -12.025 1.00 98.44 93 VAL A N 1
ATOM 707 C CA . VAL A 1 93 ? -16.256 6.238 -11.708 1.00 98.44 93 VAL A CA 1
ATOM 708 C C . VAL A 1 93 ? -14.864 6.679 -11.256 1.00 98.44 93 VAL A C 1
ATOM 710 O O . VAL A 1 93 ? -14.373 7.703 -11.713 1.00 98.44 93 VAL A O 1
ATOM 713 N N . PHE A 1 94 ? -14.200 5.889 -10.406 1.00 98.31 94 PHE A N 1
ATOM 714 C CA . PHE A 1 94 ? -12.824 6.159 -9.999 1.00 98.31 94 PHE A CA 1
ATOM 715 C C . PHE A 1 94 ? -11.882 6.212 -11.202 1.00 98.31 94 PHE A C 1
ATOM 717 O O . PHE A 1 94 ? -11.095 7.142 -11.295 1.00 98.31 94 PHE A O 1
ATOM 724 N N . GLN A 1 95 ? -11.970 5.252 -12.127 1.00 98.12 95 GLN A N 1
ATOM 725 C CA . GLN A 1 95 ? -11.131 5.246 -13.325 1.00 98.12 95 GLN A CA 1
ATOM 726 C C . GLN A 1 95 ? -11.348 6.505 -14.173 1.00 98.12 95 GLN A C 1
ATOM 728 O O . GLN A 1 95 ? -10.373 7.118 -14.595 1.00 98.12 95 GLN A O 1
ATOM 733 N N . ASP A 1 96 ? -12.606 6.883 -14.406 1.00 98.19 96 ASP A N 1
ATOM 734 C CA . ASP A 1 96 ? -12.940 8.039 -15.240 1.00 98.19 96 ASP A CA 1
ATOM 735 C C . ASP A 1 96 ? -12.425 9.346 -14.606 1.00 98.19 96 ASP A C 1
ATOM 737 O O . ASP A 1 96 ? -11.811 10.151 -15.297 1.00 98.19 96 ASP A O 1
ATOM 741 N N . LEU A 1 97 ? -12.576 9.509 -13.285 1.00 98.19 97 LEU A N 1
ATOM 742 C CA . LEU A 1 97 ? -12.057 10.669 -12.545 1.00 98.19 97 LEU A CA 1
ATOM 743 C C . LEU A 1 97 ? -10.529 10.666 -12.397 1.00 98.19 97 LEU A C 1
ATOM 745 O O . LEU A 1 97 ? -9.915 11.724 -12.353 1.00 98.19 97 LEU A O 1
ATOM 749 N N . PHE A 1 98 ? -9.895 9.496 -12.288 1.00 97.50 98 PHE A N 1
ATOM 750 C CA . PHE A 1 98 ? -8.446 9.395 -12.080 1.00 97.50 98 PHE A CA 1
ATOM 751 C C . PHE A 1 98 ? -7.643 9.883 -13.293 1.00 97.50 98 PHE A C 1
ATOM 753 O O . PHE A 1 98 ? -6.515 10.345 -13.135 1.00 97.50 98 PHE A O 1
ATOM 760 N N . TYR A 1 99 ? -8.220 9.777 -14.493 1.00 96.88 99 TYR A N 1
ATOM 761 C CA . TYR A 1 99 ? -7.611 10.252 -15.737 1.00 96.88 99 TYR A CA 1
ATOM 762 C C . TYR A 1 99 ? -8.097 11.641 -16.176 1.00 96.88 99 TYR A C 1
ATOM 764 O O . TYR A 1 99 ? -7.634 12.132 -17.204 1.00 96.88 99 TYR A O 1
ATOM 772 N N . ASP A 1 100 ? -8.992 12.273 -15.415 1.00 97.38 100 ASP A N 1
ATOM 773 C CA . ASP A 1 100 ? -9.433 13.654 -15.633 1.00 97.38 100 ASP A CA 1
ATOM 774 C C . ASP A 1 100 ? -8.419 14.626 -15.001 1.00 97.38 100 ASP A C 1
ATOM 776 O O . ASP A 1 100 ? -8.607 15.118 -13.886 1.00 97.38 100 AS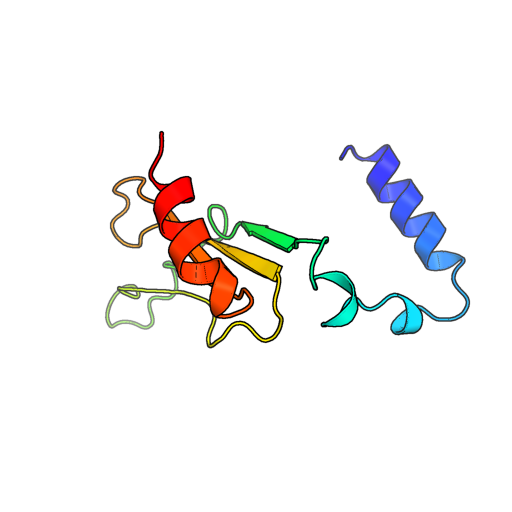P A O 1
ATOM 780 N N . ILE A 1 101 ? -7.275 14.795 -15.679 1.00 85.12 101 ILE A N 1
ATOM 781 C C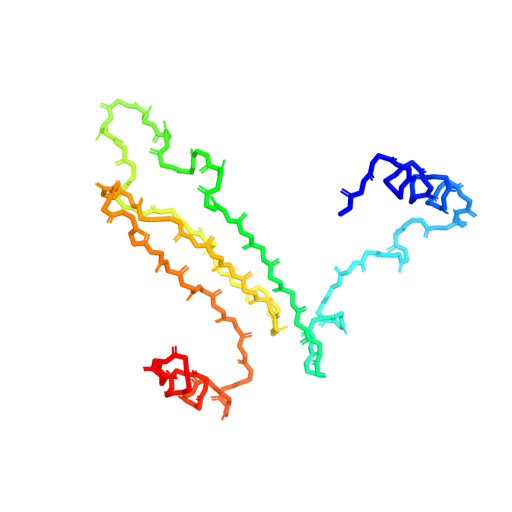A . ILE A 1 101 ? -6.133 15.630 -15.258 1.00 85.12 101 ILE A CA 1
ATOM 782 C C . ILE A 1 101 ? -6.134 16.962 -16.007 1.00 85.12 101 ILE A C 1
ATOM 784 O O . ILE A 1 101 ? -6.216 16.930 -17.257 1.00 85.12 101 ILE A O 1
#

Solvent-accessible surface area (backbone atoms only — not comparable to full-atom values): 6410 Å² total; per-residue (Å²): 136,55,72,66,58,55,50,50,51,50,58,54,56,74,71,48,95,56,71,72,81,69,63,80,53,54,85,61,19,32,85,92,41,69,42,82,47,78,43,64,89,51,76,71,50,68,67,52,90,84,83,56,55,46,82,72,70,76,78,97,68,74,95,33,43,27,38,32,38,39,35,56,52,64,83,73,82,78,49,71,46,79,52,70,32,60,59,77,90,46,47,65,58,49,54,59,55,72,70,68,121

Sequence (101 aa):
MDNEYLRSALDYLELQPDLKALVRGAHTFKCPNLGITSWVRLPIHDADFGWGRPIFMGPGGIAYEGLSFIIPSSSGDGSLSVAISLHPGHMKVFQDLFYDI

Secondary structure (DSSP, 8-state):
--HHHHHHHHHHHHT-S-GGGG---HHHHSTT--EEEE-TTS-TT---SSS---S----S---STTEEEEEE-SSSSS-EEEEE---HHHHHHHHHHHT--

Radius of gyration: 17.65 Å; Cα contacts (8 Å, |Δi|>4): 106; chains: 1; bounding box: 40×31×45 Å

pLDDT: mean 96.79, std 2.37, range [85.12, 98.56]

Organism: NCBI:txid499986

Nearest PDB structures (foldseek):
  4g22-assembly1_A  TM=9.902E-01  e=2.563E-13  Coffea canephora
  4g0b-assembly2_B  TM=9.900E-01  e=3.839E-13  Coffea canephora
  4g0b-assembly1_A  TM=9.864E-01  e=4.393E-13  Coffea canephora
  5kjv-assembly2_B  TM=9.882E-01  e=1.478E-12  Coleus scutellarioides
  4g22-assembly3_B-2  TM=9.873E-01  e=1.691E-12  Coffea canephora

Foldseek 3Di:
DDPVVVVVVVVVCVPDPDNVVVDDDQVQQAPPHAAEDECQPPVQQPDDPPPHTDQDDDDPDDPHARYKYWAAGNVPPRDIDIDHHHDPVCPVVCVVVVPPD